Protein AF-A0A0S6W4R1-F1 (afdb_monomer_lite)

InterPro domains:
  IPR013977 Aminomethyltransferase, C-terminal domain [PF08669] (21-57)
  IPR029043 Glycine cleavage T-protein/YgfZ, C-terminal [SSF101790] (20-60)

Secondary structure (DSSP, 8-state):
-EEEEEEES-GGG-EEEEEEEEE--------TTPPTT-EEEEEETTEEEEEE--S-SEEE-SSS-EEE---

Radius of gyration: 14.54 Å; chains: 1; bounding box: 32×27×35 Å

Organism: NCBI:txid1499966

pLDDT: mean 94.01, std 2.87, range [79.94, 97.38]

Structure (mmCIF, N/CA/C/O backbone):
data_AF-A0A0S6W4R1-F1
#
_entry.id   AF-A0A0S6W4R1-F1
#
loop_
_atom_site.group_PDB
_atom_site.id
_atom_site.type_symbol
_atom_site.label_atom_id
_atom_site.label_alt_id
_atom_site.label_comp_id
_atom_site.label_asym_id
_atom_site.label_entity_id
_atom_site.label_seq_id
_atom_site.pdbx_PDB_ins_code
_atom_site.Cartn_x
_atom_site.Cartn_y
_atom_site.Cartn_z
_atom_site.occupancy
_atom_site.B_iso_or_equiv
_atom_site.auth_seq_id
_atom_site.auth_comp_id
_atom_site.auth_asym_id
_atom_site.auth_atom_id
_atom_site.pdbx_PDB_model_num
ATOM 1 N N . MET A 1 1 ? 2.001 6.923 8.997 1.00 90.44 1 MET A N 1
ATOM 2 C CA . MET A 1 1 ? 2.159 7.263 7.566 1.00 90.44 1 MET A CA 1
ATOM 3 C C . MET A 1 1 ? 3.490 6.713 7.098 1.00 90.44 1 MET A C 1
ATOM 5 O O . MET A 1 1 ? 4.481 6.994 7.758 1.00 90.44 1 MET A O 1
ATOM 9 N N . VAL A 1 2 ? 3.506 5.931 6.021 1.00 94.06 2 VAL A N 1
ATOM 10 C CA . VAL A 1 2 ? 4.698 5.246 5.500 1.00 94.06 2 VAL A CA 1
ATOM 11 C C . VAL A 1 2 ? 5.243 6.020 4.293 1.00 94.06 2 VAL A C 1
ATOM 13 O O . VAL A 1 2 ? 4.457 6.309 3.385 1.00 94.06 2 VAL A O 1
ATOM 16 N N . PRO A 1 3 ? 6.529 6.415 4.280 1.00 95.88 3 PRO A N 1
ATOM 17 C CA . PRO A 1 3 ? 7.127 7.111 3.147 1.00 95.88 3 PRO A CA 1
ATOM 18 C C . PRO A 1 3 ? 7.386 6.161 1.972 1.00 95.88 3 PRO A C 1
ATOM 20 O O . PRO A 1 3 ? 7.594 4.964 2.161 1.00 95.88 3 PRO A O 1
ATOM 23 N N . TYR A 1 4 ? 7.393 6.705 0.760 1.00 95.50 4 TYR A N 1
ATOM 24 C CA . TYR A 1 4 ? 7.819 6.003 -0.450 1.00 95.50 4 TYR A CA 1
ATOM 25 C C . TYR A 1 4 ? 8.396 7.000 -1.457 1.00 95.50 4 TYR A C 1
ATOM 27 O O . TYR A 1 4 ? 8.014 8.171 -1.451 1.00 95.50 4 TYR A O 1
ATOM 35 N N . TRP A 1 5 ? 9.285 6.548 -2.337 1.00 95.56 5 TRP A N 1
ATOM 36 C CA . TRP A 1 5 ? 9.746 7.356 -3.468 1.00 95.56 5 TRP A CA 1
ATOM 37 C C . TRP A 1 5 ? 8.693 7.398 -4.566 1.00 95.56 5 TRP A C 1
ATOM 39 O O . TRP A 1 5 ? 8.131 6.363 -4.941 1.00 95.56 5 TRP A O 1
ATOM 49 N N . LYS A 1 6 ? 8.432 8.593 -5.095 1.00 96.06 6 LYS A N 1
ATOM 50 C CA . LYS A 1 6 ? 7.625 8.727 -6.304 1.00 96.06 6 LYS A CA 1
ATOM 51 C C . LYS A 1 6 ? 8.399 8.168 -7.495 1.00 96.06 6 LYS A C 1
ATOM 53 O O . LYS A 1 6 ? 9.621 8.044 -7.477 1.00 96.06 6 LYS A O 1
ATOM 58 N N . TYR A 1 7 ? 7.664 7.797 -8.527 1.00 95.06 7 TYR A N 1
ATOM 59 C CA . TYR A 1 7 ? 8.222 7.210 -9.733 1.00 95.06 7 TYR A CA 1
ATOM 60 C C . TYR A 1 7 ? 7.363 7.577 -10.935 1.00 95.06 7 TYR A C 1
ATOM 62 O O . TYR A 1 7 ? 6.191 7.929 -10.785 1.00 95.06 7 TYR A O 1
ATOM 70 N N . GLN A 1 8 ? 7.941 7.432 -12.121 1.00 94.88 8 GLN A N 1
ATOM 71 C CA . GLN A 1 8 ? 7.242 7.546 -13.394 1.00 94.88 8 GLN A CA 1
ATOM 72 C C . GLN A 1 8 ? 7.678 6.437 -14.352 1.00 94.88 8 GLN A C 1
ATOM 74 O O . GLN A 1 8 ? 8.742 5.839 -14.182 1.00 94.88 8 GLN A O 1
ATOM 79 N N . GLY A 1 9 ? 6.841 6.156 -15.349 1.00 91.94 9 GLY A N 1
ATOM 80 C CA . GLY A 1 9 ? 7.081 5.084 -16.310 1.00 91.94 9 GLY A CA 1
ATOM 81 C C . GLY A 1 9 ? 6.995 3.675 -15.709 1.00 91.94 9 GLY A C 1
ATOM 82 O O . GLY A 1 9 ? 6.782 3.475 -14.508 1.00 91.94 9 GLY A O 1
ATOM 83 N N . GLU A 1 10 ? 7.143 2.676 -16.577 1.00 87.38 10 GLU A N 1
ATOM 84 C CA . GLU A 1 10 ? 7.117 1.253 -16.229 1.00 87.38 10 GLU A CA 1
ATOM 85 C C . GLU A 1 10 ? 8.180 0.483 -17.023 1.00 87.38 10 GLU A C 1
ATOM 87 O O . GLU A 1 10 ? 8.605 0.919 -18.096 1.00 87.38 10 GLU A O 1
ATOM 92 N N . GLY A 1 11 ? 8.605 -0.677 -16.510 1.00 86.00 11 GLY A N 1
ATOM 93 C CA . GLY A 1 11 ? 9.579 -1.537 -17.185 1.00 86.00 11 GLY A CA 1
ATOM 94 C C . GLY A 1 11 ? 10.885 -0.799 -17.487 1.00 86.00 11 GLY A C 1
ATOM 95 O O . GLY A 1 11 ? 11.495 -0.225 -16.589 1.00 86.00 11 GLY A O 1
ATOM 96 N N . ALA A 1 12 ? 11.299 -0.790 -18.756 1.00 88.25 12 ALA A N 1
ATOM 97 C CA . ALA A 1 12 ? 12.520 -0.111 -19.198 1.00 88.25 12 ALA A CA 1
ATOM 98 C C . ALA A 1 12 ? 12.464 1.424 -19.060 1.00 88.25 12 ALA A C 1
ATOM 100 O O . ALA A 1 12 ? 13.507 2.060 -18.954 1.00 88.25 12 ALA A O 1
ATOM 101 N N . ALA A 1 13 ? 11.266 2.017 -19.035 1.00 92.19 13 ALA A N 1
ATOM 102 C CA . ALA A 1 13 ? 11.072 3.456 -18.852 1.00 92.19 13 ALA A CA 1
ATOM 103 C C . ALA A 1 13 ? 10.904 3.855 -17.375 1.00 92.19 13 ALA A C 1
ATOM 105 O O . ALA A 1 13 ? 10.608 5.013 -17.085 1.00 92.19 13 ALA A O 1
ATOM 106 N N . PHE A 1 14 ? 11.036 2.908 -16.438 1.00 94.50 14 PHE A N 1
ATOM 107 C CA . PHE A 1 14 ? 10.893 3.189 -15.015 1.00 94.50 14 PHE A CA 1
ATOM 108 C C . PHE 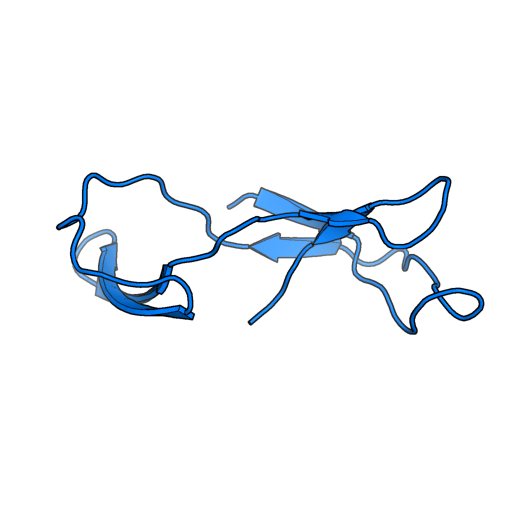A 1 14 ? 11.979 4.150 -14.528 1.00 94.50 14 PHE A C 1
ATOM 110 O O . PHE A 1 14 ? 13.173 3.889 -14.675 1.00 94.50 14 PHE A O 1
ATOM 117 N N . GLN A 1 15 ? 11.552 5.230 -13.882 1.00 94.62 15 GLN A N 1
ATOM 118 C CA . GLN A 1 15 ? 12.428 6.208 -13.253 1.00 94.62 15 GLN A CA 1
ATOM 119 C C . GLN A 1 15 ? 11.959 6.478 -11.827 1.00 94.62 15 GLN A C 1
ATOM 121 O O . GLN A 1 15 ? 10.803 6.843 -11.597 1.00 94.62 15 GLN A O 1
ATOM 126 N N . LEU A 1 16 ? 12.871 6.300 -10.871 1.00 93.75 16 LEU A N 1
ATOM 127 C CA . LEU A 1 16 ? 12.680 6.738 -9.495 1.00 93.75 16 LEU A CA 1
ATOM 128 C C . LEU A 1 16 ? 12.923 8.247 -9.423 1.00 93.75 16 LEU A C 1
ATOM 130 O O . LEU A 1 16 ? 13.888 8.742 -10.000 1.00 93.75 16 LEU A O 1
ATOM 134 N N . LEU A 1 17 ? 12.053 8.970 -8.727 1.00 95.75 17 LEU A N 1
ATOM 135 C CA . LEU A 1 17 ? 12.173 10.413 -8.544 1.00 95.75 17 LEU A CA 1
ATOM 136 C C . LEU A 1 17 ? 12.792 10.718 -7.176 1.00 95.75 17 LEU A C 1
ATOM 138 O O . LEU A 1 17 ? 12.661 9.936 -6.234 1.00 95.75 17 LEU A O 1
ATOM 142 N N . GLU A 1 18 ? 13.415 11.888 -7.044 1.00 95.75 18 GLU A N 1
ATOM 143 C CA . GLU A 1 18 ? 13.930 12.373 -5.753 1.00 95.75 18 GLU A CA 1
ATOM 144 C C . GLU A 1 18 ? 12.799 12.733 -4.775 1.00 95.75 18 GLU A C 1
ATOM 146 O O . GLU A 1 18 ? 12.972 12.719 -3.555 1.00 95.75 18 GLU A O 1
ATOM 151 N N . GLU A 1 19 ? 11.608 13.019 -5.302 1.00 97.38 19 GLU A N 1
ATOM 152 C CA . GLU A 1 19 ? 10.433 13.316 -4.498 1.00 97.38 19 GLU A CA 1
ATOM 153 C C . GLU A 1 19 ? 9.935 12.096 -3.720 1.00 97.38 19 GLU A C 1
ATOM 155 O O . GLU A 1 19 ? 9.806 10.984 -4.241 1.00 97.38 19 GLU A O 1
ATOM 160 N N . THR A 1 20 ? 9.518 12.337 -2.478 1.00 96.50 20 THR A N 1
ATOM 161 C CA . THR A 1 20 ? 8.869 11.323 -1.646 1.00 96.50 20 THR A CA 1
ATOM 162 C C . THR A 1 20 ? 7.395 11.643 -1.425 1.00 96.50 20 THR A C 1
ATOM 164 O O . THR A 1 20 ? 6.968 12.797 -1.354 1.00 96.50 20 THR A O 1
ATOM 167 N N . GLY A 1 21 ? 6.587 10.592 -1.342 1.00 96.00 21 GLY A N 1
ATOM 168 C CA . GLY A 1 21 ? 5.202 10.638 -0.899 1.00 96.00 21 GLY A CA 1
ATOM 169 C C . GLY A 1 21 ? 5.039 9.955 0.454 1.00 96.00 21 GLY A C 1
ATOM 170 O O . GLY A 1 21 ? 5.955 9.320 0.980 1.00 96.00 21 GLY A O 1
ATOM 171 N N . LYS A 1 22 ? 3.840 10.062 1.028 1.00 95.56 22 LYS A N 1
ATOM 172 C CA . LYS A 1 22 ? 3.451 9.315 2.227 1.00 95.56 22 LYS A CA 1
ATOM 173 C C . LYS A 1 22 ? 2.117 8.630 1.985 1.00 95.56 22 LYS A C 1
ATOM 175 O O . LYS A 1 22 ? 1.180 9.263 1.512 1.00 95.56 22 LYS A O 1
ATOM 180 N N . ARG A 1 23 ? 2.012 7.361 2.375 1.00 93.31 23 ARG A N 1
ATOM 181 C CA . ARG A 1 23 ? 0.781 6.568 2.280 1.00 93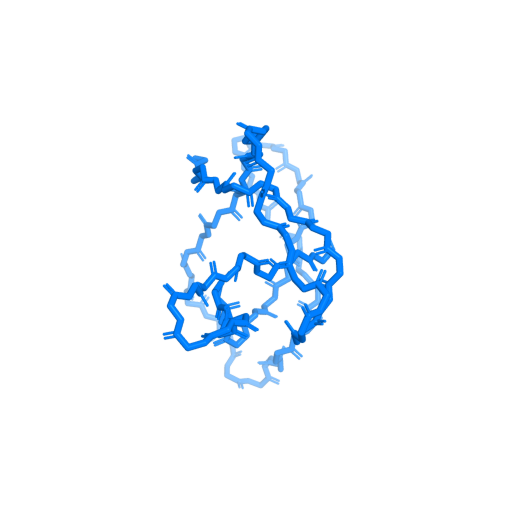.31 23 ARG A CA 1
ATOM 182 C C . ARG A 1 23 ? 0.352 6.044 3.649 1.00 93.31 23 ARG A C 1
ATOM 184 O O . ARG A 1 23 ? 1.182 5.658 4.475 1.00 93.31 23 ARG A O 1
ATOM 191 N N . ALA A 1 24 ? -0.951 6.060 3.914 1.00 93.62 24 ALA A N 1
ATOM 192 C CA . ALA A 1 24 ? -1.515 5.386 5.077 1.00 93.62 24 ALA A CA 1
ATOM 193 C C . ALA A 1 24 ? -1.612 3.884 4.783 1.00 93.62 24 ALA A C 1
ATOM 195 O O . ALA A 1 24 ? -2.141 3.486 3.747 1.00 93.62 24 ALA A O 1
ATOM 196 N N . ILE A 1 25 ? -1.091 3.064 5.692 1.00 94.56 25 ILE A N 1
ATOM 197 C CA . ILE A 1 25 ? -1.231 1.608 5.671 1.00 94.56 25 ILE A CA 1
ATOM 198 C C . ILE A 1 25 ? -1.768 1.209 7.040 1.00 94.56 25 ILE A C 1
ATOM 200 O O . ILE A 1 25 ? -1.334 1.755 8.057 1.00 94.56 25 ILE A O 1
ATOM 204 N N . ALA A 1 26 ? -2.724 0.290 7.045 1.00 93.81 26 ALA A N 1
ATOM 205 C CA . ALA A 1 26 ? -3.306 -0.282 8.242 1.00 93.81 26 ALA A CA 1
ATOM 206 C C . ALA A 1 26 ? -3.452 -1.791 8.045 1.00 93.81 26 ALA A C 1
ATOM 208 O O . ALA A 1 26 ? -3.639 -2.255 6.920 1.00 93.81 26 ALA A O 1
ATOM 209 N N . LEU A 1 27 ? -3.381 -2.528 9.148 1.00 94.75 27 LEU A N 1
ATOM 210 C CA . LEU A 1 27 ? -3.727 -3.940 9.210 1.00 94.75 27 LEU A CA 1
ATOM 211 C C . LEU A 1 27 ? -4.990 -4.071 10.060 1.00 94.75 27 LEU A C 1
ATOM 213 O O . LEU A 1 27 ? -5.108 -3.409 11.092 1.00 94.75 27 LEU A O 1
ATOM 217 N N . ALA A 1 28 ? -5.928 -4.899 9.618 1.00 94.44 28 ALA A N 1
ATOM 218 C CA . ALA A 1 28 ? -7.178 -5.144 10.319 1.00 94.44 28 ALA A CA 1
ATOM 219 C C . ALA A 1 28 ? -7.638 -6.581 10.076 1.00 94.44 28 ALA A C 1
ATOM 221 O O . ALA A 1 28 ? -7.358 -7.157 9.024 1.00 94.44 28 ALA A O 1
ATOM 222 N N . LEU A 1 29 ? -8.369 -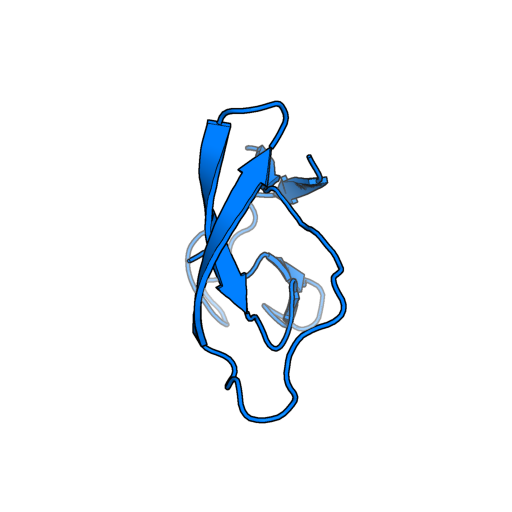7.133 11.042 1.00 95.94 29 LEU A N 1
ATOM 223 C CA . LEU A 1 29 ? -9.168 -8.330 10.818 1.00 95.94 29 LEU A CA 1
ATOM 224 C C . LEU A 1 29 ? -10.410 -7.931 10.024 1.00 95.94 29 LEU A C 1
ATOM 226 O O . LEU A 1 29 ? -11.060 -6.935 10.342 1.00 95.94 29 LEU A O 1
ATOM 230 N N . LEU A 1 30 ? -10.709 -8.696 8.983 1.00 95.44 30 LEU A N 1
ATOM 231 C CA . LEU A 1 30 ? -11.806 -8.448 8.059 1.00 95.44 30 LEU A CA 1
ATOM 232 C C . LEU A 1 30 ? -12.565 -9.751 7.820 1.00 95.44 30 LEU A C 1
ATOM 234 O O . LEU A 1 30 ? -12.011 -10.837 7.992 1.00 95.44 30 LEU A O 1
ATOM 238 N N . ASP A 1 31 ? -13.822 -9.629 7.402 1.00 96.44 31 ASP A N 1
ATOM 239 C CA . ASP A 1 31 ? -14.577 -10.769 6.894 1.00 96.44 31 ASP A CA 1
ATOM 240 C C . ASP A 1 31 ? -13.866 -11.338 5.656 1.00 96.44 31 ASP A C 1
ATOM 242 O O . ASP A 1 31 ? -13.531 -10.601 4.725 1.00 96.44 31 ASP A O 1
ATOM 246 N N . SER A 1 32 ? -13.624 -12.650 5.651 1.00 95.38 32 SER A N 1
ATOM 247 C CA . SER A 1 32 ? -12.897 -13.342 4.583 1.00 95.38 32 SER A CA 1
ATOM 248 C C . SER A 1 32 ? -13.599 -13.312 3.225 1.00 95.38 32 SER A C 1
ATOM 250 O O . SER A 1 32 ? -12.963 -13.578 2.209 1.00 95.38 32 SER A O 1
ATOM 252 N N . SER A 1 33 ? -14.898 -13.007 3.186 1.00 96.50 33 SER A N 1
ATOM 253 C CA . SER A 1 33 ? -15.644 -12.828 1.937 1.00 96.50 33 SER A CA 1
ATOM 254 C C . SER A 1 33 ? -15.276 -11.536 1.194 1.00 96.50 33 SER A C 1
ATOM 256 O O . SER A 1 33 ? -15.589 -11.400 0.010 1.00 96.50 33 SER A O 1
ATOM 258 N N . LEU A 1 34 ? -14.595 -10.588 1.851 1.00 96.50 34 LEU A N 1
ATOM 259 C CA . LEU A 1 34 ? -14.177 -9.331 1.235 1.00 96.50 34 LEU A CA 1
ATOM 260 C C . LEU A 1 34 ? -12.960 -9.533 0.323 1.00 96.50 34 LEU A C 1
ATOM 262 O O . LEU A 1 34 ? -11.899 -9.988 0.746 1.00 96.50 34 LEU A O 1
ATOM 266 N N . ALA A 1 35 ? -13.102 -9.132 -0.939 1.00 95.44 35 ALA A N 1
ATOM 267 C C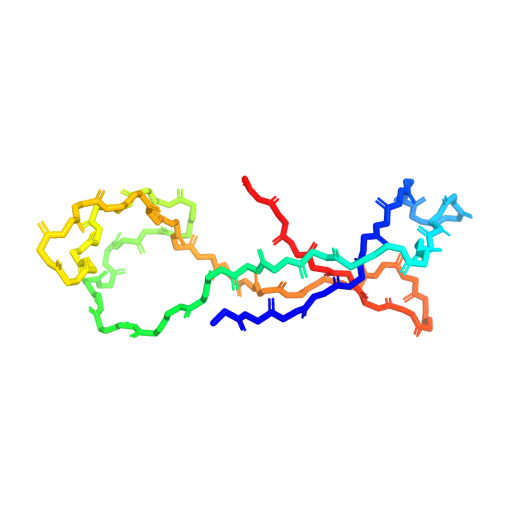A . ALA A 1 35 ? -12.063 -9.284 -1.951 1.00 95.44 35 ALA A CA 1
ATOM 268 C C . ALA A 1 35 ? -11.044 -8.128 -1.961 1.00 95.44 35 ALA A C 1
ATOM 270 O O . ALA A 1 35 ? -11.338 -6.987 -1.593 1.00 95.44 35 ALA A O 1
ATOM 271 N N . ASN A 1 36 ? -9.849 -8.407 -2.493 1.00 94.75 36 ASN A N 1
ATOM 272 C CA . ASN A 1 36 ? -8.884 -7.368 -2.856 1.00 94.75 36 ASN A CA 1
ATOM 273 C C . ASN A 1 36 ? -9.524 -6.342 -3.805 1.00 94.75 36 ASN A C 1
ATOM 275 O O . ASN A 1 36 ? -10.269 -6.697 -4.714 1.00 94.75 36 ASN A O 1
ATOM 279 N N . GLY A 1 37 ? -9.216 -5.064 -3.604 1.00 94.88 37 GLY A N 1
ATOM 280 C CA . GLY A 1 37 ? -9.806 -3.945 -4.335 1.00 94.88 37 GLY A CA 1
ATOM 281 C C . GLY A 1 37 ? -11.093 -3.397 -3.712 1.00 94.88 37 GLY A C 1
ATOM 282 O O . GLY A 1 37 ? -11.483 -2.276 -4.050 1.00 94.88 37 GLY A O 1
ATOM 283 N N . ALA A 1 38 ? -11.724 -4.113 -2.771 1.00 96.25 38 ALA A N 1
ATOM 284 C CA . ALA A 1 38 ? -12.897 -3.609 -2.065 1.00 96.25 38 ALA A CA 1
ATOM 285 C C . ALA A 1 38 ? -12.561 -2.327 -1.288 1.00 96.25 38 ALA A C 1
ATOM 287 O O . ALA A 1 38 ? -11.529 -2.238 -0.614 1.00 96.25 38 ALA A O 1
ATOM 288 N N . THR A 1 39 ? -13.444 -1.330 -1.388 1.00 96.06 39 THR A N 1
ATOM 289 C CA . THR A 1 39 ? -13.323 -0.066 -0.652 1.00 96.06 39 THR A CA 1
ATOM 290 C C . THR A 1 39 ? -14.095 -0.152 0.657 1.00 96.06 39 THR A C 1
ATOM 292 O O . THR A 1 39 ? -15.237 -0.601 0.687 1.00 96.06 39 THR A O 1
ATOM 295 N N . LEU A 1 40 ? -13.479 0.318 1.734 1.00 95.00 40 LEU A N 1
ATOM 296 C CA . LEU A 1 40 ? -14.013 0.318 3.089 1.00 95.00 40 LEU A CA 1
ATOM 297 C C . LEU A 1 40 ? -13.970 1.738 3.657 1.00 95.00 40 LEU A C 1
ATOM 299 O O . LEU A 1 40 ? -13.116 2.540 3.279 1.00 95.00 40 LEU A O 1
ATOM 303 N N . ASN A 1 41 ? -14.853 2.042 4.606 1.00 96.06 41 ASN A N 1
ATOM 304 C CA . ASN A 1 41 ? -14.754 3.261 5.406 1.00 96.06 41 ASN A CA 1
ATOM 305 C C . ASN A 1 41 ? -14.181 2.917 6.776 1.00 96.06 41 ASN A C 1
ATOM 307 O O . ASN A 1 41 ? -14.854 2.291 7.594 1.00 96.06 41 ASN A O 1
ATOM 311 N N . VAL A 1 42 ? -12.962 3.370 7.036 1.00 94.88 42 VAL A N 1
ATOM 312 C CA . VAL A 1 42 ? -12.304 3.220 8.334 1.00 94.88 42 VAL A CA 1
ATOM 313 C C . VAL A 1 42 ? -12.457 4.495 9.142 1.00 94.88 42 VAL A C 1
ATOM 315 O O . VAL A 1 42 ? -12.490 5.598 8.595 1.00 94.88 42 VAL A O 1
ATOM 318 N N . GLU A 1 43 ? -12.567 4.357 10.454 1.00 96.00 43 GLU A N 1
ATOM 319 C CA . GLU A 1 43 ? -12.599 5.502 11.350 1.00 96.00 43 GLU A CA 1
ATOM 320 C C . GLU A 1 43 ? -11.206 5.751 11.924 1.00 96.00 43 GLU A C 1
ATOM 322 O O . GLU A 1 43 ? -10.597 4.877 12.535 1.00 96.00 43 GLU A O 1
ATOM 327 N N . ILE A 1 44 ? -10.686 6.955 11.709 1.00 93.81 44 ILE A N 1
ATOM 328 C CA . ILE A 1 44 ? -9.383 7.393 12.193 1.00 93.81 44 ILE A CA 1
ATOM 329 C C . ILE A 1 44 ? -9.628 8.608 13.080 1.00 93.81 44 ILE A C 1
ATOM 331 O O . ILE A 1 44 ? -9.883 9.704 12.582 1.00 93.81 44 ILE A O 1
ATOM 335 N N . ARG A 1 45 ? -9.548 8.414 14.403 1.00 94.44 45 ARG A N 1
ATOM 336 C CA . ARG A 1 45 ? -9.719 9.486 15.404 1.00 94.44 45 ARG A CA 1
ATOM 337 C C . ARG A 1 45 ? -11.028 10.272 15.203 1.00 94.44 45 ARG A C 1
ATOM 339 O O . ARG A 1 45 ? -11.010 11.497 15.112 1.00 94.44 45 ARG A O 1
ATOM 346 N N . GLY A 1 46 ? -12.145 9.558 15.052 1.00 95.88 46 GLY A N 1
ATOM 347 C CA . GLY A 1 46 ? -13.475 10.147 14.852 1.00 95.88 46 GLY A CA 1
ATOM 348 C C . GLY A 1 46 ? -13.765 10.655 13.434 1.00 95.88 46 GLY A C 1
ATOM 349 O O . GLY A 1 46 ? -14.844 11.185 13.188 1.00 95.88 46 GLY A O 1
ATOM 350 N N . LYS A 1 47 ? -12.837 10.506 12.477 1.00 95.81 47 LYS A N 1
ATOM 351 C CA . LYS A 1 47 ? -13.058 10.865 11.067 1.00 95.81 47 LYS A CA 1
ATOM 352 C C . LYS A 1 47 ? -13.163 9.622 10.199 1.00 95.81 47 LYS A C 1
ATOM 354 O O . LYS A 1 47 ? -12.326 8.728 10.295 1.00 95.81 47 LYS A O 1
ATOM 359 N N . ARG A 1 48 ? -14.153 9.584 9.306 1.00 95.88 48 ARG A N 1
ATOM 360 C CA . ARG A 1 48 ? -14.277 8.522 8.299 1.00 95.88 48 ARG A CA 1
ATOM 361 C C . ARG A 1 48 ? -13.314 8.783 7.145 1.00 95.88 48 ARG A C 1
ATOM 363 O O . ARG A 1 48 ? -13.328 9.858 6.553 1.00 95.88 48 ARG A O 1
ATOM 370 N N . ALA A 1 49 ? -12.495 7.791 6.829 1.00 94.69 49 ALA A N 1
ATOM 371 C CA . ALA A 1 49 ? -1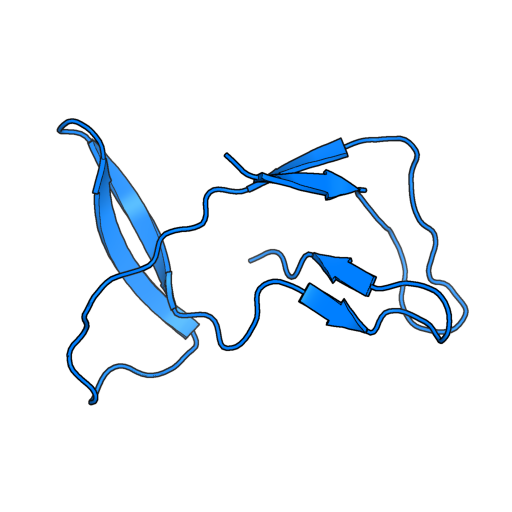1.575 7.795 5.705 1.00 94.69 49 ALA A CA 1
ATOM 372 C C . ALA A 1 49 ? -11.853 6.581 4.817 1.00 94.69 49 ALA A C 1
ATOM 374 O O . ALA A 1 49 ? -12.103 5.482 5.315 1.00 94.69 49 ALA A O 1
ATOM 375 N N . LYS A 1 50 ? -11.788 6.771 3.498 1.00 95.38 50 LYS A N 1
ATOM 376 C CA . LYS A 1 50 ? -11.831 5.652 2.554 1.00 95.38 50 LYS A CA 1
ATOM 377 C C . LYS A 1 50 ? -10.508 4.890 2.606 1.00 95.38 50 LYS A C 1
ATOM 379 O O . LYS A 1 50 ? -9.438 5.495 2.621 1.00 95.38 50 LYS A O 1
ATOM 384 N N . ALA A 1 51 ? -10.596 3.571 2.605 1.00 95.25 51 ALA A N 1
ATOM 385 C CA . ALA A 1 51 ? -9.477 2.646 2.508 1.00 95.25 51 ALA A CA 1
ATOM 386 C C . ALA A 1 51 ? -9.790 1.577 1.459 1.00 95.25 51 ALA A C 1
ATOM 388 O O . ALA A 1 51 ? -10.952 1.350 1.137 1.00 95.25 51 ALA A O 1
ATOM 389 N N . GLN A 1 52 ? -8.764 0.903 0.950 1.00 96.25 52 GLN A N 1
ATOM 390 C CA . GLN A 1 52 ? -8.920 -0.199 0.006 1.00 96.25 52 GLN A CA 1
ATOM 391 C C . GLN A 1 52 ? -8.154 -1.420 0.509 1.00 96.25 52 GLN A C 1
ATOM 393 O O . GLN A 1 52 ? -7.026 -1.280 0.989 1.00 96.25 52 GLN A O 1
ATOM 398 N N . ILE A 1 53 ? -8.761 -2.603 0.400 1.00 96.44 53 ILE A N 1
ATOM 399 C CA . ILE A 1 53 ? -8.069 -3.877 0.626 1.00 96.44 53 ILE A CA 1
ATOM 400 C C . ILE A 1 53 ? -7.103 -4.093 -0.535 1.00 96.44 53 ILE A C 1
ATOM 402 O O . ILE A 1 53 ? -7.498 -4.001 -1.696 1.00 96.44 53 ILE A O 1
ATOM 406 N N . VAL A 1 54 ? -5.836 -4.369 -0.245 1.00 95.25 54 VAL A N 1
ATOM 407 C CA . VAL A 1 54 ? -4.799 -4.486 -1.274 1.00 95.25 54 VAL A CA 1
ATOM 408 C C . VAL A 1 54 ? -4.039 -5.789 -1.108 1.00 95.25 54 VAL A C 1
ATOM 410 O O . VAL A 1 54 ? -3.673 -6.158 0.003 1.00 95.25 54 VAL A O 1
ATOM 413 N N . ALA A 1 55 ? -3.753 -6.454 -2.226 1.00 94.25 55 ALA A N 1
ATOM 414 C CA . ALA A 1 55 ? -2.969 -7.688 -2.224 1.00 94.25 55 ALA A CA 1
ATOM 415 C C . ALA A 1 55 ? -1.498 -7.446 -1.841 1.00 94.25 55 ALA A C 1
ATOM 417 O O . ALA A 1 55 ? -0.829 -8.336 -1.328 1.00 94.25 55 ALA A O 1
ATOM 418 N N . ALA A 1 56 ? -0.985 -6.243 -2.122 1.00 94.88 56 ALA A N 1
ATOM 419 C CA . ALA A 1 56 ? 0.382 -5.848 -1.817 1.00 94.88 56 ALA A CA 1
ATOM 420 C C . ALA A 1 56 ? 0.511 -4.323 -1.683 1.00 94.88 56 ALA A C 1
ATOM 422 O O . ALA A 1 56 ? -0.219 -3.551 -2.311 1.00 94.88 56 ALA A O 1
ATOM 423 N N . HIS A 1 57 ? 1.490 -3.882 -0.891 1.00 95.25 57 HIS A N 1
ATOM 424 C CA . HIS A 1 57 ? 1.855 -2.465 -0.763 1.00 95.25 57 HIS A CA 1
ATOM 425 C C . HIS A 1 57 ? 2.980 -2.046 -1.719 1.00 95.25 57 HIS A C 1
ATOM 427 O O . HIS A 1 57 ? 3.074 -0.872 -2.080 1.00 95.25 57 HIS A O 1
ATOM 433 N N . LEU A 1 58 ? 3.800 -3.005 -2.152 1.00 94.44 58 LEU A N 1
ATOM 434 C CA . LEU A 1 58 ? 4.924 -2.828 -3.067 1.00 94.44 58 LEU A CA 1
ATOM 435 C C . LEU A 1 58 ? 4.772 -3.775 -4.262 1.00 94.44 58 LEU A C 1
ATOM 437 O O . LEU A 1 58 ? 4.222 -4.867 -4.130 1.00 94.44 58 LEU A O 1
ATOM 441 N N . LYS A 1 59 ? 5.290 -3.369 -5.420 1.00 93.50 59 LYS A N 1
ATOM 442 C CA . LYS A 1 59 ? 5.382 -4.194 -6.629 1.00 93.50 59 LYS A CA 1
ATOM 443 C C . LYS A 1 59 ? 6.785 -4.068 -7.218 1.00 93.50 59 LYS A C 1
ATOM 445 O O . LYS A 1 59 ? 7.364 -2.982 -7.183 1.00 93.50 59 LYS A O 1
ATOM 450 N N . LYS A 1 60 ? 7.320 -5.153 -7.788 1.00 94.06 60 LYS A N 1
ATOM 451 C CA . LYS A 1 60 ? 8.560 -5.100 -8.578 1.00 94.06 60 LYS A CA 1
ATOM 452 C C . LYS A 1 60 ? 8.382 -4.101 -9.726 1.00 94.06 60 LYS A C 1
ATOM 454 O O . LYS A 1 60 ? 7.371 -4.146 -10.428 1.00 94.06 60 LYS A O 1
ATOM 459 N N . ALA A 1 61 ? 9.334 -3.186 -9.866 1.00 91.94 61 ALA A N 1
ATOM 460 C CA . ALA A 1 61 ? 9.342 -2.181 -10.922 1.00 91.94 61 ALA A CA 1
ATOM 461 C C . ALA A 1 61 ? 10.399 -2.512 -11.978 1.00 91.94 61 ALA A C 1
ATOM 463 O O . ALA A 1 61 ? 10.098 -2.531 -13.168 1.00 91.94 61 ALA A O 1
ATOM 464 N N . THR A 1 62 ? 11.608 -2.841 -11.518 1.00 92.12 62 THR A N 1
ATOM 465 C CA . THR A 1 62 ? 12.720 -3.350 -12.329 1.00 92.12 62 THR A CA 1
ATOM 466 C C . THR A 1 62 ? 13.432 -4.471 -11.570 1.00 92.12 62 THR A C 1
ATOM 468 O O . THR A 1 62 ? 12.995 -4.864 -10.488 1.00 92.12 62 THR A O 1
ATOM 471 N N . GLU A 1 63 ? 14.531 -5.004 -12.106 1.00 89.50 63 GLU A N 1
ATOM 472 C CA . GLU A 1 63 ? 15.367 -5.974 -11.381 1.00 89.50 63 GLU A CA 1
ATOM 473 C C . GLU A 1 63 ? 15.949 -5.415 -10.076 1.00 89.50 63 GLU A C 1
ATOM 475 O O . GLU A 1 63 ? 16.089 -6.148 -9.103 1.00 89.50 63 GLU A O 1
ATOM 480 N N . GLN A 1 64 ? 16.238 -4.113 -10.029 1.00 88.25 64 GLN A N 1
ATOM 481 C CA . GLN A 1 64 ? 16.886 -3.471 -8.881 1.00 88.25 64 GLN A CA 1
ATOM 482 C C . GLN A 1 64 ? 15.918 -2.684 -7.991 1.00 88.25 64 GLN A C 1
ATOM 484 O O . GLN A 1 64 ? 16.269 -2.337 -6.867 1.00 88.25 64 GLN A O 1
ATOM 489 N N . HIS A 1 65 ? 14.705 -2.395 -8.473 1.00 90.94 65 HIS A N 1
ATOM 490 C CA . HIS A 1 65 ? 13.790 -1.477 -7.799 1.00 90.94 65 HIS A CA 1
ATOM 491 C C . HIS A 1 65 ? 12.401 -2.073 -7.569 1.00 90.94 65 HIS A C 1
ATOM 493 O O . HIS A 1 65 ? 11.816 -2.750 -8.422 1.00 90.94 65 HIS A O 1
ATOM 499 N N . VAL A 1 66 ? 11.826 -1.715 -6.422 1.00 93.12 66 VAL A N 1
ATOM 500 C CA . VAL A 1 66 ? 10.410 -1.895 -6.092 1.00 93.12 66 VAL A CA 1
ATOM 501 C C . VAL A 1 66 ? 9.732 -0.535 -6.003 1.00 93.12 66 VAL A C 1
ATOM 503 O O . VAL A 1 66 ? 10.349 0.458 -5.624 1.00 93.12 66 VAL A O 1
ATOM 506 N N . ARG A 1 67 ? 8.445 -0.492 -6.337 1.00 94.31 67 ARG A N 1
ATOM 507 C CA . ARG A 1 67 ? 7.632 0.724 -6.299 1.00 94.31 67 ARG A CA 1
ATOM 508 C C . ARG A 1 67 ? 6.404 0.538 -5.423 1.00 94.31 67 ARG A C 1
ATOM 510 O O . ARG A 1 67 ? 5.853 -0.562 -5.348 1.00 94.31 67 ARG A O 1
ATOM 517 N N . ALA A 1 68 ? 5.956 1.615 -4.785 1.00 94.88 68 ALA A N 1
ATOM 518 C CA . ALA A 1 68 ? 4.703 1.605 -4.041 1.00 94.88 68 ALA A CA 1
ATOM 519 C C . ALA A 1 68 ? 3.511 1.460 -4.992 1.00 94.88 68 ALA A C 1
ATOM 521 O O . ALA A 1 68 ? 3.429 2.149 -6.010 1.00 94.88 68 ALA A O 1
ATOM 522 N N . VAL A 1 69 ? 2.571 0.580 -4.652 1.00 92.25 69 VAL A N 1
ATOM 523 C CA . VAL A 1 69 ? 1.285 0.509 -5.356 1.00 92.25 69 VAL A CA 1
ATOM 524 C C . VAL A 1 69 ? 0.416 1.652 -4.840 1.00 92.25 69 VAL A C 1
ATOM 526 O O . VAL A 1 69 ? 0.216 1.763 -3.630 1.00 92.25 69 VAL A O 1
ATOM 529 N N . ILE A 1 70 ? -0.059 2.521 -5.725 1.00 88.94 70 ILE A N 1
ATOM 530 C CA . ILE A 1 70 ? -0.898 3.678 -5.390 1.00 88.94 70 ILE A CA 1
ATOM 531 C C . ILE A 1 70 ? -2.264 3.474 -6.059 1.00 88.94 70 ILE A C 1
ATOM 533 O O . ILE A 1 70 ? -2.317 2.900 -7.146 1.00 88.94 70 ILE A O 1
ATOM 537 N N . PHE A 1 71 ? -3.336 3.884 -5.379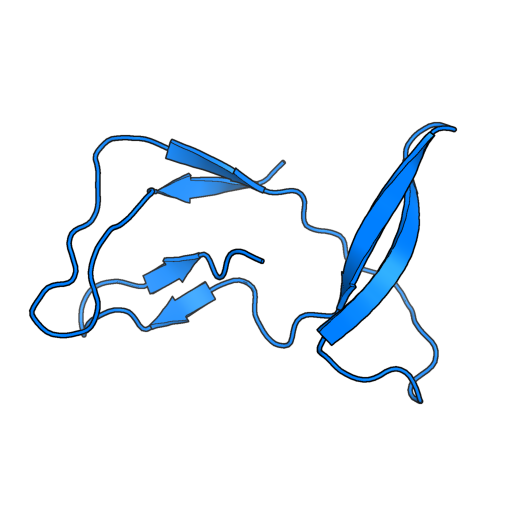 1.00 79.94 71 PHE A N 1
ATOM 538 C CA . PHE A 1 71 ? -4.738 3.690 -5.761 1.00 79.94 71 PHE A CA 1
ATOM 539 C C . PHE A 1 71 ? -5.486 5.016 -5.676 1.00 79.94 71 PHE A C 1
ATOM 541 O O . PHE A 1 71 ? -5.084 5.833 -4.809 1.00 79.94 71 PHE A O 1
#

Foldseek 3Di:
DAKFFDWDDAEPRIDTDPDIDDDDDDDDDDDPVDDFQDWDFDADPNDTDIDTRHPDQWDDRYPVDIGGDDD

Sequence (71 aa):
MVPYWKYQGEGAAFQLLEETGKRAIALALLDSSLANGATLNVEIRGKRAKAQIVAAHLKKATEQHVRAVIF